Protein AF-A0A2H5CP97-F1 (afdb_monomer_lite)

Secondary structure (DSSP, 8-state):
------SS--HHHHHHHHHHHHHHTT--SS---------HHHHHHHHHHHHHTT--

Structure (mmCIF, N/CA/C/O backbone):
data_AF-A0A2H5CP97-F1
#
_entry.id   AF-A0A2H5CP97-F1
#
loop_
_atom_site.group_PDB
_atom_site.id
_atom_site.type_symbol
_atom_site.label_atom_id
_atom_site.label_alt_id
_atom_site.label_comp_id
_atom_site.label_asym_id
_atom_site.label_entity_id
_atom_site.label_seq_id
_atom_site.pdbx_PDB_ins_code
_atom_site.Cartn_x
_atom_site.Cartn_y
_atom_site.Cartn_z
_atom_site.occupancy
_atom_site.B_iso_or_equiv
_atom_site.auth_seq_id
_atom_site.auth_comp_id
_atom_site.auth_asym_id
_atom_site.auth_atom_id
_atom_site.pdbx_PDB_model_num
ATOM 1 N N . MET A 1 1 ? -2.012 8.607 7.801 1.00 80.19 1 MET A N 1
ATOM 2 C CA . MET A 1 1 ? -1.149 8.557 6.595 1.00 80.19 1 MET A CA 1
ATOM 3 C C . MET A 1 1 ? -0.143 7.437 6.813 1.00 80.19 1 MET A C 1
ATOM 5 O O . MET A 1 1 ? 0.243 7.263 7.959 1.00 80.19 1 MET A O 1
ATOM 9 N N . GLY A 1 2 ? 0.234 6.672 5.786 1.00 90.69 2 GLY A N 1
ATOM 10 C CA . GLY A 1 2 ? 1.204 5.571 5.899 1.00 90.69 2 GLY A CA 1
ATOM 11 C C . GLY A 1 2 ? 2.183 5.583 4.724 1.00 90.69 2 GLY A C 1
ATOM 12 O O . GL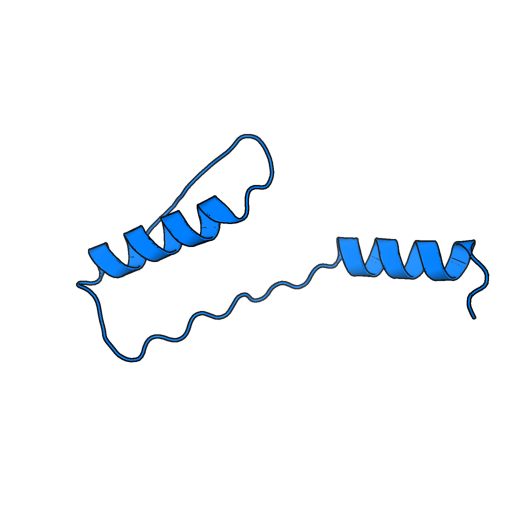Y A 1 2 ? 1.821 6.038 3.641 1.00 90.69 2 GLY A O 1
ATOM 13 N N . TRP A 1 3 ? 3.421 5.138 4.944 1.00 92.38 3 TRP A N 1
ATOM 14 C CA . TRP A 1 3 ? 4.506 5.167 3.954 1.00 92.38 3 TRP A CA 1
ATOM 15 C C . TRP A 1 3 ? 5.420 3.949 4.098 1.00 92.38 3 TRP A C 1
ATOM 17 O O . TRP A 1 3 ? 5.668 3.485 5.204 1.00 92.38 3 TRP A O 1
ATOM 27 N N . ALA A 1 4 ? 5.978 3.450 3.002 1.00 94.06 4 ALA A N 1
ATOM 28 C CA . 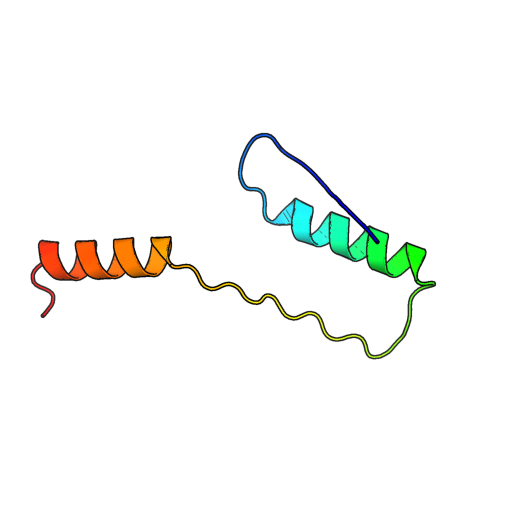ALA A 1 4 ? 6.981 2.388 3.023 1.00 94.06 4 ALA A CA 1
ATOM 29 C C . ALA A 1 4 ? 7.972 2.605 1.869 1.00 94.06 4 ALA A C 1
ATOM 31 O O . ALA A 1 4 ? 7.589 3.146 0.835 1.00 94.06 4 ALA A O 1
ATOM 32 N N . MET A 1 5 ? 9.243 2.236 2.056 1.00 92.81 5 MET A N 1
ATOM 33 C CA . MET A 1 5 ? 10.329 2.532 1.111 1.00 92.81 5 MET A CA 1
ATOM 34 C C . MET A 1 5 ? 11.234 1.314 0.896 1.00 92.81 5 MET A C 1
ATOM 36 O O . MET A 1 5 ? 11.462 0.538 1.825 1.00 92.81 5 MET A O 1
ATOM 40 N N . SER A 1 6 ? 11.767 1.187 -0.318 1.00 92.56 6 SER A N 1
ATOM 41 C CA . SER A 1 6 ? 12.787 0.217 -0.743 1.00 92.56 6 SER A CA 1
ATOM 42 C C . SER A 1 6 ? 13.705 0.863 -1.780 1.00 92.56 6 SER A C 1
ATOM 44 O O . SER A 1 6 ? 13.376 1.889 -2.372 1.00 92.56 6 SER A O 1
ATOM 46 N N . PHE A 1 7 ? 14.852 0.231 -2.031 1.00 94.38 7 PHE A N 1
ATOM 47 C CA . PHE A 1 7 ? 15.798 0.646 -3.073 1.00 94.38 7 PHE A CA 1
ATOM 48 C C . PHE A 1 7 ? 15.405 0.198 -4.492 1.00 94.38 7 PHE A C 1
ATOM 50 O O . PHE A 1 7 ? 16.037 0.604 -5.462 1.00 94.38 7 PHE A O 1
ATOM 57 N N . SER A 1 8 ? 14.381 -0.640 -4.627 1.00 90.81 8 SER A N 1
ATOM 58 C CA . SER A 1 8 ? 13.871 -1.161 -5.898 1.00 90.81 8 SER A CA 1
ATOM 59 C C . SER A 1 8 ? 12.344 -1.252 -5.855 1.00 90.81 8 SER A C 1
ATOM 61 O O . SER A 1 8 ? 11.787 -1.351 -4.763 1.00 90.81 8 SER A O 1
ATOM 63 N N . PRO A 1 9 ? 11.636 -1.238 -6.997 1.00 86.69 9 PRO A N 1
ATOM 64 C CA . PRO A 1 9 ? 10.182 -1.383 -7.005 1.00 86.69 9 PRO A CA 1
ATOM 65 C C . PRO A 1 9 ? 9.721 -2.667 -6.291 1.00 86.69 9 PRO A C 1
ATOM 67 O O . PRO A 1 9 ? 10.131 -3.765 -6.664 1.00 86.69 9 PRO A O 1
ATOM 70 N N . ASP A 1 10 ? 8.859 -2.530 -5.279 1.00 89.94 10 ASP A N 1
ATOM 71 C CA . ASP A 1 10 ? 8.286 -3.650 -4.522 1.00 89.94 10 ASP A CA 1
ATOM 72 C C . ASP A 1 10 ? 6.801 -3.398 -4.221 1.00 89.94 10 ASP A C 1
ATOM 74 O O . ASP A 1 10 ? 6.431 -2.521 -3.437 1.00 89.94 10 ASP A O 1
ATOM 78 N N . SER A 1 11 ? 5.938 -4.212 -4.830 1.00 87.62 11 SER A N 1
ATOM 79 C CA . SER A 1 11 ? 4.480 -4.149 -4.656 1.00 87.62 11 SER A CA 1
ATOM 80 C C . SER A 1 11 ? 4.017 -4.378 -3.210 1.00 87.62 11 SER A C 1
ATOM 82 O O . SER A 1 11 ? 2.963 -3.882 -2.805 1.00 87.62 11 SER A O 1
ATOM 84 N N . ARG A 1 12 ? 4.810 -5.078 -2.388 1.00 93.50 12 ARG A N 1
ATOM 85 C CA . ARG A 1 12 ? 4.481 -5.343 -0.979 1.00 93.50 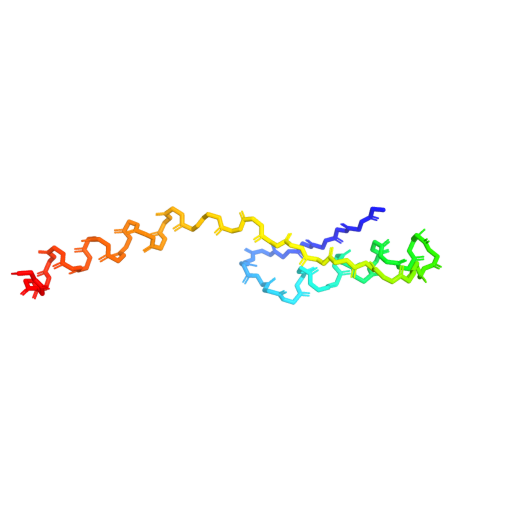12 ARG A CA 1
ATOM 86 C C . ARG A 1 12 ? 4.505 -4.071 -0.138 1.00 93.50 12 ARG A C 1
ATOM 88 O O . ARG A 1 12 ? 3.806 -3.989 0.873 1.00 93.50 12 ARG A O 1
ATOM 95 N N . LEU A 1 13 ? 5.275 -3.063 -0.548 1.00 93.31 13 LEU A N 1
ATOM 96 C CA . LEU A 1 13 ? 5.340 -1.788 0.161 1.00 93.31 13 LEU A CA 1
ATOM 97 C C . LEU A 1 13 ? 4.051 -0.987 0.047 1.00 93.31 13 LEU A C 1
ATOM 99 O O . LEU A 1 13 ? 3.658 -0.352 1.024 1.00 93.31 13 LEU A O 1
ATOM 103 N N . THR A 1 14 ? 3.362 -1.059 -1.094 1.00 90.31 14 THR A N 1
ATOM 104 C CA . THR A 1 14 ? 2.035 -0.454 -1.253 1.00 90.31 14 THR A CA 1
ATOM 105 C C . THR A 1 14 ? 1.078 -1.015 -0.208 1.00 90.31 14 THR A C 1
ATOM 107 O O . THR A 1 14 ? 0.404 -0.259 0.485 1.00 90.31 14 THR A O 1
ATOM 110 N N . MET A 1 15 ? 1.089 -2.336 -0.017 1.00 92.44 15 MET A N 1
ATOM 111 C CA . MET A 1 15 ? 0.251 -3.019 0.969 1.00 92.44 15 MET A CA 1
ATOM 112 C C . MET A 1 15 ? 0.570 -2.568 2.397 1.00 92.44 15 MET A C 1
ATOM 114 O O . MET A 1 15 ? -0.328 -2.188 3.142 1.00 92.44 15 MET A O 1
ATOM 118 N N . LYS A 1 16 ? 1.861 -2.504 2.744 1.00 95.38 16 LYS A N 1
ATOM 119 C CA . LYS A 1 16 ? 2.319 -2.055 4.064 1.00 95.38 16 LYS A CA 1
ATOM 120 C C . LYS A 1 16 ? 1.930 -0.599 4.345 1.00 95.38 16 LYS A C 1
ATOM 122 O O . LYS A 1 16 ? 1.458 -0.281 5.434 1.00 95.38 16 LYS A O 1
ATOM 127 N N . ALA A 1 17 ? 2.103 0.292 3.368 1.00 94.50 17 ALA A N 1
ATOM 128 C CA . ALA A 1 17 ? 1.721 1.698 3.492 1.00 94.50 17 ALA A CA 1
ATOM 129 C C . ALA A 1 17 ? 0.203 1.874 3.680 1.00 94.50 17 ALA A C 1
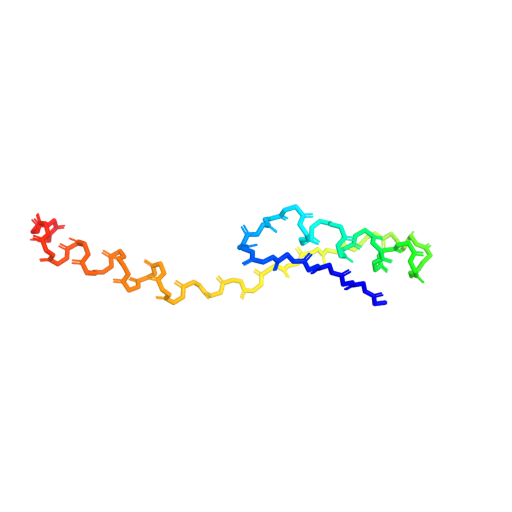ATOM 131 O O . ALA A 1 17 ? -0.218 2.691 4.504 1.00 94.50 17 ALA A O 1
ATOM 132 N N . LEU A 1 18 ? -0.609 1.087 2.964 1.00 93.75 18 LEU A N 1
ATOM 133 C CA . LEU A 1 18 ? -2.067 1.075 3.115 1.00 93.75 18 LEU A CA 1
ATOM 134 C C . LEU A 1 18 ? -2.498 0.546 4.486 1.00 93.75 18 LEU A C 1
ATOM 136 O O . LEU A 1 18 ? -3.343 1.168 5.125 1.00 93.75 18 LEU A O 1
ATOM 140 N N . GLU A 1 19 ? -1.885 -0.534 4.969 1.00 94.75 19 GLU A N 1
ATOM 141 C CA . GLU A 1 19 ? -2.159 -1.104 6.292 1.00 94.75 19 GLU A CA 1
ATOM 142 C C . GLU A 1 19 ? -1.858 -0.096 7.411 1.00 94.75 19 GLU A C 1
ATOM 144 O O . GLU A 1 19 ? -2.705 0.178 8.258 1.00 94.75 19 GLU A O 1
ATOM 149 N N . MET A 1 20 ? -0.705 0.578 7.362 1.00 95.88 20 MET A N 1
ATOM 150 C CA . MET A 1 20 ? -0.398 1.639 8.328 1.00 95.88 20 MET A CA 1
ATOM 151 C C . MET A 1 20 ? -1.403 2.792 8.266 1.00 95.88 20 MET A C 1
ATOM 153 O O . MET A 1 20 ? -1.820 3.316 9.301 1.00 95.88 20 MET A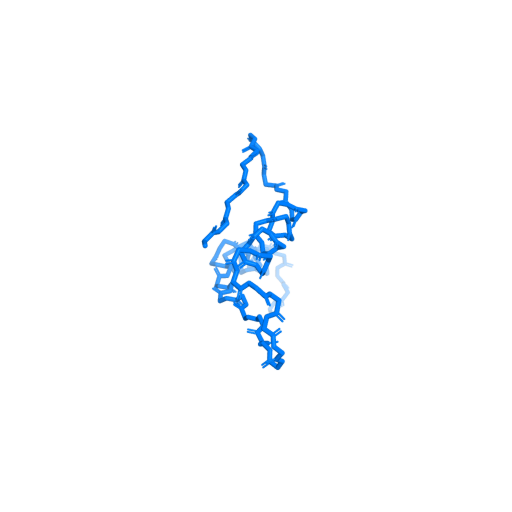 O 1
ATOM 157 N N . ALA A 1 21 ? -1.813 3.205 7.063 1.00 94.69 21 ALA A N 1
ATOM 158 C CA . ALA A 1 21 ? -2.810 4.256 6.904 1.00 94.69 21 ALA A CA 1
ATOM 159 C C . ALA A 1 21 ? -4.188 3.841 7.446 1.00 94.69 21 ALA A C 1
ATOM 161 O O . ALA A 1 21 ? -4.874 4.683 8.026 1.00 94.69 21 ALA A O 1
ATOM 162 N N . TRP A 1 22 ? -4.567 2.574 7.273 1.00 95.75 22 TRP A N 1
ATOM 163 C CA . TRP A 1 22 ? -5.798 1.974 7.781 1.00 95.75 22 TRP A CA 1
ATOM 164 C C . TRP A 1 22 ? -5.853 1.960 9.307 1.00 95.75 22 TRP A C 1
ATOM 166 O O . TRP A 1 22 ? -6.789 2.497 9.903 1.00 95.75 22 TRP A O 1
ATOM 176 N N . GLU A 1 23 ? -4.810 1.409 9.928 1.00 96.00 23 GLU A N 1
ATOM 177 C CA . GLU A 1 23 ? -4.663 1.325 11.381 1.00 96.00 23 GLU A CA 1
ATOM 178 C C . GLU A 1 23 ? -4.666 2.722 12.011 1.00 96.00 23 GLU A C 1
ATOM 180 O O . GLU A 1 23 ? -5.425 2.993 12.940 1.00 96.00 23 GLU A O 1
ATOM 185 N N . THR A 1 24 ? -3.913 3.664 11.427 1.00 95.44 24 THR A N 1
ATOM 186 C CA . THR A 1 24 ? -3.853 5.060 11.903 1.00 95.44 24 THR A CA 1
ATOM 187 C C . THR A 1 24 ? -5.210 5.768 11.826 1.00 95.44 24 THR A C 1
ATOM 189 O O . THR A 1 24 ? -5.458 6.715 12.568 1.00 95.44 24 THR A O 1
ATOM 192 N N . ARG A 1 25 ? -6.100 5.343 10.921 1.00 95.00 25 ARG A N 1
ATOM 193 C CA . ARG A 1 25 ? -7.456 5.899 10.783 1.00 95.00 25 ARG A CA 1
ATOM 194 C C . ARG A 1 25 ? -8.499 5.167 11.633 1.00 95.00 25 ARG A C 1
ATOM 196 O O . ARG A 1 25 ? -9.678 5.483 11.517 1.00 95.00 25 ARG A O 1
ATOM 203 N N . GLY A 1 26 ? -8.085 4.223 12.479 1.00 96.56 26 GLY A N 1
ATOM 204 C CA . GLY A 1 26 ? -8.985 3.513 13.385 1.00 96.56 26 GLY A CA 1
ATOM 205 C C . GLY A 1 26 ? -9.831 2.446 12.697 1.00 96.56 26 GLY A C 1
ATOM 206 O O . GLY A 1 26 ? -10.954 2.207 13.126 1.00 96.56 26 GLY A O 1
ATOM 207 N N . LYS A 1 27 ? -9.304 1.809 11.641 1.00 95.88 27 LYS A N 1
ATOM 208 C CA . LYS A 1 27 ? -9.963 0.694 10.935 1.00 95.88 27 LYS A CA 1
ATOM 209 C C . LYS A 1 27 ? -11.386 1.039 10.450 1.00 95.88 27 LYS A C 1
ATOM 211 O O . LYS A 1 27 ? -12.339 0.358 10.835 1.00 95.88 27 LYS A O 1
ATOM 216 N N . PRO A 1 28 ? -11.557 2.110 9.650 1.00 95.44 28 PRO A N 1
ATOM 217 C CA . PRO A 1 28 ? -12.874 2.510 9.140 1.00 95.44 28 PRO A CA 1
ATOM 218 C C . PRO A 1 28 ? -13.553 1.365 8.372 1.00 95.44 28 PRO A C 1
ATOM 220 O O . PRO A 1 28 ? -12.894 0.435 7.967 1.00 95.44 28 PRO A O 1
ATOM 223 N N . VAL A 1 29 ? -14.860 1.380 8.127 1.00 95.94 29 VAL A N 1
ATOM 224 C CA . VAL A 1 29 ? -15.521 0.335 7.311 1.00 95.94 29 VAL A CA 1
ATOM 225 C C . VAL A 1 29 ? -15.989 0.909 5.979 1.00 95.94 29 VAL A C 1
ATOM 227 O O . VAL A 1 29 ? -16.258 2.102 5.881 1.00 95.94 29 VAL A O 1
ATOM 230 N N . GLY A 1 30 ? -16.069 0.072 4.939 1.00 94.44 30 GLY A N 1
ATOM 231 C CA . GLY A 1 30 ? -16.543 0.498 3.615 1.00 94.44 30 GLY A CA 1
ATOM 232 C C . GLY A 1 30 ? -15.543 1.329 2.801 1.00 94.44 30 GLY A C 1
ATOM 233 O O . GLY A 1 30 ? -15.949 2.102 1.938 1.00 94.44 30 GLY A O 1
ATOM 234 N N . VAL A 1 31 ? -14.240 1.195 3.062 1.00 90.56 31 VAL A N 1
ATOM 235 C CA . VAL A 1 31 ? -13.201 1.876 2.273 1.00 90.56 31 VAL A CA 1
ATOM 236 C C . VAL A 1 31 ? -12.937 1.141 0.966 1.00 90.56 31 VAL A C 1
ATOM 238 O O . VAL A 1 31 ? -12.829 -0.082 0.933 1.00 90.56 31 VAL A O 1
ATOM 241 N N . MET A 1 32 ? -12.777 1.920 -0.102 1.00 89.94 32 MET A N 1
ATOM 242 C CA . MET A 1 32 ? -12.358 1.457 -1.418 1.00 89.94 32 MET A CA 1
ATOM 243 C C . MET A 1 32 ? -10.948 1.972 -1.714 1.00 89.94 32 MET A C 1
ATOM 245 O O . MET A 1 32 ? -10.669 3.162 -1.560 1.00 89.94 32 MET A O 1
ATOM 249 N N . PHE A 1 33 ? -10.062 1.078 -2.150 1.00 83.81 33 PHE A N 1
ATOM 250 C CA . PHE A 1 33 ? -8.725 1.434 -2.616 1.00 83.81 33 PHE A CA 1
ATOM 251 C C . PHE A 1 33 ? -8.732 1.520 -4.143 1.00 83.81 33 PHE A C 1
ATOM 253 O O . PHE A 1 33 ? -9.175 0.590 -4.812 1.00 83.81 33 PHE A O 1
ATOM 260 N N . HIS A 1 34 ? -8.235 2.629 -4.689 1.00 83.88 34 HIS A N 1
ATOM 261 C CA . HIS A 1 34 ? -8.075 2.829 -6.126 1.00 83.88 34 HIS A CA 1
ATOM 262 C C . HIS A 1 34 ? -6.628 3.220 -6.414 1.00 83.88 34 HIS A C 1
ATOM 264 O O . HIS A 1 34 ? -6.108 4.176 -5.837 1.00 83.88 34 HIS A O 1
ATOM 270 N N . SER A 1 35 ? -5.970 2.459 -7.282 1.00 81.56 35 SER A N 1
ATOM 271 C CA . SER A 1 35 ? -4.655 2.807 -7.807 1.00 81.56 35 SER A CA 1
ATOM 272 C C . SER A 1 35 ? -4.844 3.476 -9.159 1.00 81.56 35 SER A C 1
ATOM 274 O O . SER A 1 35 ? -5.247 2.814 -10.111 1.00 81.56 35 SER A O 1
ATOM 276 N N . ASP A 1 36 ? -4.511 4.760 -9.250 1.00 78.25 36 ASP A N 1
ATOM 277 C CA . ASP A 1 36 ? -4.539 5.506 -10.512 1.00 78.25 36 ASP A CA 1
ATOM 278 C C . ASP A 1 36 ? -3.261 5.237 -11.327 1.00 78.25 36 ASP A C 1
ATOM 280 O O . ASP A 1 36 ? -2.450 6.120 -11.612 1.00 78.25 36 ASP A O 1
ATOM 284 N N . SER A 1 37 ? -2.995 3.956 -11.595 1.00 71.75 37 SER A N 1
ATOM 285 C CA . SER A 1 37 ? -1.798 3.552 -12.324 1.00 71.75 37 SER A CA 1
ATOM 286 C C . SER A 1 37 ? -1.979 3.866 -13.806 1.00 71.75 37 SER A C 1
ATOM 288 O O . SER A 1 37 ? -2.419 3.023 -14.584 1.00 71.75 37 SER A O 1
ATOM 290 N N . ASN A 1 38 ? -1.599 5.079 -14.210 1.00 64.81 38 ASN A N 1
ATOM 291 C CA . ASN A 1 38 ? -1.217 5.324 -15.592 1.00 64.81 38 ASN A CA 1
ATOM 292 C C . ASN A 1 38 ? 0.218 4.805 -15.770 1.00 64.81 38 ASN A C 1
ATOM 294 O O . ASN A 1 38 ? 1.190 5.336 -15.245 1.00 64.81 38 ASN A O 1
ATOM 298 N N . ASN A 1 39 ? 0.363 3.672 -16.441 1.00 67.62 39 ASN A N 1
ATOM 299 C CA . ASN A 1 39 ? 1.658 3.069 -16.728 1.00 67.62 39 ASN A CA 1
ATOM 300 C C . ASN A 1 39 ? 2.131 3.537 -18.109 1.00 67.62 39 ASN A C 1
ATOM 302 O O . ASN A 1 39 ? 2.164 2.773 -19.075 1.00 67.62 39 ASN A O 1
ATOM 306 N N . ALA A 1 40 ? 2.496 4.820 -18.197 1.00 62.53 40 ALA A N 1
ATOM 307 C CA . ALA A 1 40 ? 2.999 5.433 -19.427 1.00 62.53 40 ALA A CA 1
ATOM 308 C C . ALA A 1 40 ? 4.186 4.652 -20.027 1.00 62.53 40 ALA A C 1
ATOM 310 O O . ALA A 1 40 ? 4.221 4.422 -21.235 1.00 62.53 40 ALA A O 1
ATOM 311 N N . ASP A 1 41 ? 5.092 4.145 -19.187 1.00 61.97 41 ASP A N 1
ATOM 312 C CA . ASP A 1 41 ? 6.241 3.342 -19.629 1.00 61.97 41 ASP A CA 1
ATOM 313 C C . ASP A 1 41 ? 5.848 1.970 -20.187 1.00 61.97 41 ASP A C 1
ATOM 315 O O . ASP A 1 41 ? 6.407 1.530 -21.190 1.00 61.97 41 ASP A O 1
ATOM 319 N N . 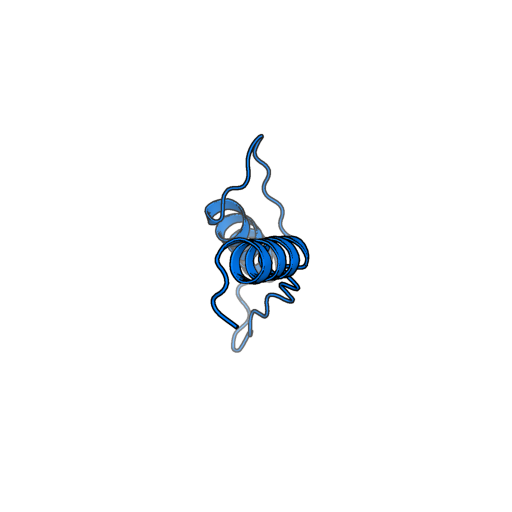VAL A 1 42 ? 4.859 1.294 -19.591 1.00 65.38 42 VAL A N 1
ATOM 320 C CA . VAL A 1 42 ? 4.353 0.014 -20.122 1.00 65.38 42 VAL A CA 1
ATOM 321 C C . VAL A 1 42 ? 3.637 0.249 -21.448 1.00 65.38 42 VAL A C 1
ATOM 323 O O . VAL A 1 42 ? 3.809 -0.533 -22.380 1.00 65.38 42 VAL A O 1
ATOM 326 N N . SER A 1 43 ? 2.896 1.354 -21.566 1.00 69.69 43 SER A N 1
ATOM 327 C CA . SER A 1 43 ? 2.257 1.755 -22.823 1.00 69.69 43 SER A CA 1
ATOM 328 C C . SER A 1 43 ? 3.288 2.061 -23.912 1.00 69.69 43 SER A C 1
ATOM 330 O O . SER A 1 43 ? 3.124 1.622 -25.050 1.00 69.69 43 SER A O 1
ATOM 332 N N . LEU A 1 44 ? 4.384 2.746 -23.568 1.00 72.25 44 LEU A N 1
ATOM 333 C CA . LEU A 1 44 ? 5.481 3.010 -24.496 1.00 72.25 44 LEU A CA 1
ATOM 334 C C . LEU A 1 44 ? 6.201 1.717 -24.892 1.00 72.25 44 LEU A C 1
ATOM 336 O O . LEU A 1 44 ? 6.418 1.493 -26.079 1.00 72.25 44 LEU A O 1
ATOM 340 N N . TYR A 1 45 ? 6.530 0.845 -23.935 1.00 75.69 45 TYR A N 1
ATOM 341 C CA . TYR A 1 45 ? 7.166 -0.446 -24.204 1.00 75.69 45 TYR A CA 1
ATOM 342 C C . TYR A 1 45 ? 6.291 -1.324 -25.102 1.00 75.69 45 TYR A C 1
ATOM 344 O O . TYR A 1 45 ? 6.768 -1.823 -26.115 1.00 75.69 45 TYR A O 1
ATOM 352 N N . HIS A 1 46 ? 5.000 -1.454 -24.790 1.00 75.75 46 HIS A N 1
ATOM 353 C CA . HIS A 1 46 ? 4.043 -2.197 -25.606 1.00 75.75 46 HIS A CA 1
ATOM 354 C C . HIS A 1 46 ? 3.951 -1.622 -27.026 1.00 75.75 46 HIS A C 1
ATOM 356 O O . HIS A 1 46 ? 4.070 -2.362 -27.997 1.00 75.75 46 HIS A O 1
ATOM 362 N N . HIS A 1 47 ? 3.828 -0.298 -27.168 1.00 76.06 47 HIS A N 1
ATOM 363 C CA . HIS A 1 47 ? 3.806 0.359 -28.475 1.00 76.06 47 HIS A CA 1
ATOM 364 C C . HIS A 1 47 ? 5.110 0.143 -29.264 1.00 76.06 47 HIS A C 1
ATOM 366 O O . HIS A 1 47 ? 5.074 -0.165 -30.456 1.00 76.06 47 HIS A O 1
ATOM 372 N N . LEU A 1 48 ? 6.271 0.276 -28.615 1.00 77.88 48 LEU A N 1
ATOM 373 C CA . LEU A 1 48 ? 7.574 0.048 -29.240 1.00 77.88 48 LEU A CA 1
ATOM 374 C C . LEU A 1 48 ? 7.744 -1.413 -29.662 1.00 77.88 48 LEU A C 1
ATOM 376 O O . LEU A 1 48 ? 8.177 -1.665 -30.783 1.00 77.88 48 LEU A O 1
ATOM 380 N N . VAL A 1 49 ? 7.357 -2.367 -28.815 1.00 81.06 49 VAL A N 1
ATOM 381 C CA . VAL A 1 49 ? 7.399 -3.798 -29.133 1.00 81.06 49 VAL A CA 1
ATOM 382 C C . VAL A 1 49 ? 6.469 -4.116 -30.298 1.00 81.06 49 VAL A C 1
ATOM 384 O O . VAL A 1 49 ? 6.943 -4.694 -31.268 1.00 81.06 49 VAL A O 1
ATOM 387 N N . CYS A 1 50 ? 5.203 -3.683 -30.277 1.00 77.12 50 CYS A N 1
ATOM 388 C CA . CYS A 1 50 ? 4.267 -3.880 -31.392 1.00 77.12 50 CYS A CA 1
ATOM 389 C C . CYS A 1 50 ? 4.799 -3.300 -32.711 1.00 77.12 50 CYS A C 1
ATOM 391 O O . CYS A 1 50 ? 4.670 -3.927 -33.764 1.00 77.12 50 CYS A O 1
ATOM 393 N N . ARG A 1 51 ? 5.441 -2.124 -32.661 1.00 76.31 51 ARG A N 1
ATOM 394 C CA . ARG A 1 51 ? 6.048 -1.490 -33.838 1.00 76.31 51 ARG A CA 1
ATOM 395 C C . ARG A 1 51 ? 7.278 -2.251 -34.346 1.00 76.31 51 ARG A C 1
ATOM 397 O O . ARG A 1 51 ? 7.487 -2.317 -35.554 1.00 76.31 51 ARG A O 1
ATOM 404 N N . LEU A 1 52 ? 8.091 -2.811 -33.450 1.00 78.56 52 LEU A N 1
ATOM 405 C CA . LEU A 1 52 ? 9.307 -3.556 -33.795 1.00 78.56 52 LEU A CA 1
ATOM 406 C C . LEU A 1 52 ? 9.019 -4.986 -34.275 1.00 78.56 52 LEU A C 1
ATOM 408 O O . LEU A 1 52 ? 9.766 -5.502 -35.101 1.00 78.56 52 LEU A O 1
ATOM 412 N N . THR A 1 53 ? 7.943 -5.620 -33.803 1.00 78.19 53 THR A N 1
ATOM 413 C CA . THR A 1 53 ? 7.610 -7.018 -34.131 1.00 78.19 53 THR A CA 1
ATOM 414 C C . THR A 1 53 ? 6.676 -7.186 -35.333 1.00 78.19 53 THR A C 1
ATOM 416 O O . THR A 1 53 ? 6.359 -8.321 -35.673 1.00 78.19 53 THR A O 1
ATOM 419 N N . ARG A 1 54 ? 6.271 -6.099 -36.017 1.00 65.25 54 ARG A N 1
ATOM 420 C CA . ARG A 1 54 ? 5.291 -6.127 -37.130 1.00 65.25 54 ARG A CA 1
ATOM 421 C C . ARG A 1 54 ? 4.024 -6.931 -36.782 1.00 65.25 54 ARG A C 1
ATOM 423 O O . ARG A 1 54 ? 3.542 -7.720 -37.586 1.00 65.25 54 ARG A O 1
ATOM 430 N N . LEU A 1 55 ? 3.483 -6.737 -35.581 1.00 61.72 55 LEU A N 1
ATOM 431 C CA . LEU A 1 55 ? 2.163 -7.262 -35.201 1.00 61.72 55 LEU A CA 1
ATOM 432 C C . LEU A 1 55 ? 1.031 -6.260 -35.512 1.00 61.72 55 LEU A C 1
ATOM 434 O O . LEU A 1 55 ? 0.016 -6.235 -34.820 1.00 61.72 55 LEU A O 1
ATOM 438 N N . VAL A 1 56 ? 1.218 -5.438 -36.550 1.00 55.88 56 VAL A N 1
ATOM 439 C CA . VAL A 1 56 ? 0.201 -4.576 -37.177 1.00 55.88 56 VAL A CA 1
ATOM 440 C C . VAL A 1 56 ? 0.151 -4.837 -38.672 1.00 55.88 56 VAL A C 1
ATOM 442 O O . VAL A 1 56 ? 1.242 -5.015 -39.266 1.00 55.88 56 VAL A O 1
#

Radius of gyration: 17.38 Å; chains: 1; bounding box: 32×16×51 Å

pLDDT: mean 84.19, std 11.49, range [55.88, 96.56]

Foldseek 3Di:
DFFDDDPDDDPVRVVRRVVVVCVVVVNDPDDDDDDPDPPVVVVVVVVVCCVVVVVD

Organism: Klebsiella pneumoniae (NCBI:txid573)

Sequence (56 aa):
MGWAMSFSPDSRLTMKALEMAWETRGKPVGVMFHSDSNNADVSLYHHLVCRLTRLV